Protein AF-A0A7D5RZ43-F1 (afdb_monomer_lite)

pLDDT: mean 87.53, std 17.15, range [29.08, 98.62]

Sequence (131 aa):
MKLFAVLLGGRAKGCNIELHDVVFVAGNSLEETYPHLINLWFGMTKRLHIDASIELSNVDGYRIVLSQQETPAGQNKFLFFVNFGAYRANYFGEVHEMNFYVAESKSQALVKAKKNYVLICRKGIVMIVCN

Radius of gyration: 16.53 Å; chains: 1; bounding box: 46×23×41 Å

Secondary structure (DSSP, 8-state):
-EEEEEEEEEE-TT-SS-EEEEEEEEESSSGGGHHHHHHH-SSEEEEEEEEEEEE-SEETTEEP---SSPPPTT---EEEEEEEEE--TT-SS-EEEEEEEEESSHHHHHHHHHHH------S---EE---

Foldseek 3Di:
DWKKWWWKWDDAPPDPDIDIDIDIDDDPDPVVCVVVVCVVDPGDSVPIDTPDMDTCQDAPNDGDDDDPDPDDPPPQKDKWWWWWWDDDPPDDDIDIDIDIHIGSDPVVRVVVVVVVPPDDDDDDTDTDTDD

Structure (mmCIF, N/CA/C/O backbone):
data_AF-A0A7D5RZ43-F1
#
_entry.id   AF-A0A7D5RZ43-F1
#
loop_
_atom_site.group_PDB
_atom_site.id
_atom_site.type_symbol
_atom_site.label_atom_id
_atom_site.label_alt_id
_atom_site.label_comp_id
_atom_site.label_asym_id
_atom_site.label_entity_id
_atom_site.label_seq_id
_atom_site.pdbx_PDB_ins_code
_atom_site.Cartn_x
_atom_site.Cartn_y
_atom_site.Cartn_z
_atom_site.occupancy
_atom_site.B_iso_or_equiv
_atom_site.auth_seq_id
_atom_site.auth_comp_id
_atom_site.auth_asym_id
_atom_site.auth_atom_id
_atom_site.pdbx_PDB_model_num
ATOM 1 N N . MET A 1 1 ? -19.211 -0.504 -2.080 1.00 89.06 1 MET A N 1
ATOM 2 C CA . MET A 1 1 ? -17.813 -0.063 -2.266 1.00 89.06 1 MET A CA 1
ATOM 3 C C . MET A 1 1 ? -16.895 -0.799 -1.309 1.00 89.06 1 MET A C 1
ATOM 5 O O . MET A 1 1 ? -17.268 -1.041 -0.168 1.00 89.06 1 MET A O 1
ATOM 9 N N . LYS A 1 2 ? -15.714 -1.144 -1.802 1.00 95.12 2 LYS A N 1
ATOM 10 C CA . LYS A 1 2 ? -14.628 -1.861 -1.140 1.00 95.12 2 LYS A CA 1
ATOM 11 C C . LYS A 1 2 ? -13.386 -0.977 -1.160 1.00 95.12 2 LYS A C 1
ATOM 13 O O . LYS A 1 2 ? -13.257 -0.149 -2.061 1.00 95.12 2 LYS A O 1
ATOM 18 N N . LEU A 1 3 ? -12.499 -1.152 -0.186 1.00 97.44 3 LEU A N 1
ATOM 19 C CA . LEU A 1 3 ? -11.187 -0.509 -0.160 1.00 97.44 3 LEU A CA 1
ATOM 20 C C . LEU A 1 3 ? -10.142 -1.485 -0.702 1.00 97.44 3 LEU A C 1
ATOM 22 O O . LEU A 1 3 ? -10.076 -2.622 -0.242 1.00 97.44 3 LEU A O 1
ATOM 26 N N . PHE A 1 4 ? -9.312 -1.034 -1.634 1.00 98.31 4 PHE A N 1
ATOM 27 C CA . PHE A 1 4 ? -8.203 -1.803 -2.184 1.00 98.31 4 PHE A CA 1
ATOM 28 C C . PHE A 1 4 ? -6.880 -1.112 -1.867 1.00 98.31 4 PHE A C 1
ATOM 30 O O . PHE A 1 4 ? -6.768 0.103 -2.034 1.00 98.31 4 PHE A O 1
ATOM 37 N N . ALA A 1 5 ? -5.882 -1.889 -1.451 1.00 98.19 5 ALA A N 1
ATOM 38 C CA . ALA A 1 5 ? -4.483 -1.487 -1.548 1.00 98.19 5 ALA A CA 1
ATOM 39 C C . ALA A 1 5 ? -3.894 -2.110 -2.814 1.00 98.19 5 ALA A C 1
ATOM 41 O O . ALA A 1 5 ? -4.084 -3.303 -3.064 1.00 98.19 5 ALA A O 1
ATOM 42 N N . VAL A 1 6 ? -3.212 -1.302 -3.620 1.00 98.56 6 VAL A N 1
ATOM 43 C CA . VAL A 1 6 ? -2.725 -1.693 -4.945 1.00 98.56 6 VAL A CA 1
ATOM 44 C C . VAL A 1 6 ? -1.254 -1.326 -5.059 1.00 98.56 6 VAL A C 1
ATOM 46 O O . VAL A 1 6 ? -0.892 -0.166 -4.880 1.00 98.56 6 VAL A O 1
ATOM 49 N N . LEU A 1 7 ? -0.417 -2.319 -5.356 1.00 98.38 7 LEU A N 1
ATOM 50 C CA . LEU A 1 7 ? 0.980 -2.125 -5.723 1.00 98.38 7 LEU A CA 1
ATOM 51 C C . LEU A 1 7 ? 1.036 -1.868 -7.230 1.00 98.38 7 LEU A C 1
ATOM 53 O O . LEU A 1 7 ? 0.778 -2.770 -8.031 1.00 98.38 7 LEU A O 1
ATOM 57 N N . LEU A 1 8 ? 1.308 -0.619 -7.593 1.00 98.62 8 LEU A N 1
ATOM 58 C CA . LEU A 1 8 ? 1.481 -0.182 -8.970 1.00 98.62 8 LEU A CA 1
ATOM 59 C C . LEU A 1 8 ? 2.9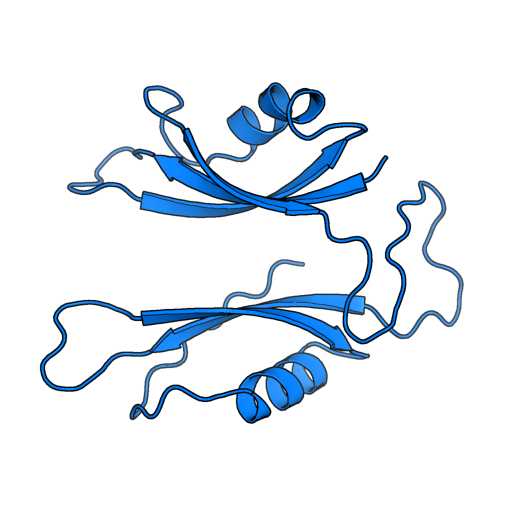52 -0.255 -9.363 1.00 98.62 8 LEU A C 1
ATOM 61 O O . LEU A 1 8 ? 3.810 0.172 -8.592 1.00 98.62 8 LEU A O 1
ATOM 65 N N . GLY A 1 9 ? 3.203 -0.719 -10.583 1.00 98.56 9 GLY A N 1
ATOM 66 C CA . GLY A 1 9 ? 4.513 -0.773 -11.220 1.00 98.56 9 GLY A CA 1
ATOM 67 C C . GLY A 1 9 ? 4.545 0.106 -12.468 1.00 98.56 9 GLY A C 1
ATOM 68 O O . GLY A 1 9 ? 3.575 0.208 -13.229 1.00 98.56 9 GLY A O 1
ATOM 69 N N . GLY A 1 10 ? 5.658 0.798 -12.703 1.00 98.25 10 GLY A N 1
ATOM 70 C CA . GLY A 1 10 ? 5.776 1.667 -13.867 1.00 98.25 10 GLY A CA 1
ATOM 71 C C . GLY A 1 10 ? 7.077 2.450 -13.957 1.00 98.25 10 GLY A C 1
ATOM 72 O O . GLY A 1 10 ? 8.084 2.157 -13.317 1.00 98.25 10 GLY A O 1
ATOM 73 N N . ARG A 1 11 ? 7.074 3.487 -14.798 1.00 97.94 11 ARG A N 1
ATOM 74 C CA . ARG A 1 11 ? 8.239 4.361 -15.004 1.00 97.94 11 ARG A CA 1
ATOM 75 C C . ARG A 1 11 ? 7.905 5.810 -14.702 1.00 97.94 11 ARG A C 1
ATOM 77 O O . ARG A 1 11 ? 6.804 6.261 -14.992 1.00 97.94 11 ARG A O 1
ATOM 84 N N . ALA A 1 12 ? 8.890 6.565 -14.232 1.00 97.44 12 ALA A N 1
ATOM 85 C CA . ALA A 1 12 ? 8.825 8.015 -14.085 1.00 97.44 12 ALA A CA 1
ATOM 86 C C . ALA A 1 12 ? 9.984 8.686 -14.836 1.00 97.44 12 ALA A C 1
ATOM 88 O O . ALA A 1 12 ? 10.973 8.044 -15.200 1.00 97.44 12 ALA A O 1
ATOM 89 N N . LYS A 1 13 ? 9.868 9.988 -15.112 1.00 96.81 13 LYS A N 1
ATOM 90 C CA . LYS A 1 13 ? 10.933 10.730 -15.798 1.00 96.81 13 LYS A CA 1
ATOM 91 C C . LYS A 1 13 ? 12.227 10.655 -14.977 1.00 96.81 13 LYS A C 1
ATOM 93 O O . LYS A 1 13 ? 12.234 10.998 -13.803 1.00 96.81 13 LYS A O 1
ATOM 98 N N . GLY A 1 14 ? 13.316 10.228 -15.616 1.00 96.25 14 GLY A N 1
ATOM 99 C CA . GLY A 1 14 ? 14.638 10.118 -14.989 1.00 96.25 14 GLY A CA 1
ATOM 100 C C . GLY A 1 14 ? 14.916 8.792 -14.276 1.00 96.25 14 GLY A C 1
ATOM 101 O O . GLY A 1 14 ? 16.047 8.581 -13.848 1.00 96.25 14 GLY A O 1
ATOM 102 N N . CYS A 1 15 ? 13.947 7.873 -14.174 1.00 96.38 15 CYS A N 1
ATOM 103 C CA . CYS A 1 15 ? 14.227 6.552 -13.620 1.00 96.38 15 CYS A CA 1
ATOM 104 C C . CYS A 1 15 ? 14.990 5.683 -14.633 1.00 96.38 15 CYS A C 1
ATOM 106 O O . CYS A 1 15 ? 14.628 5.597 -15.813 1.00 96.38 15 CYS A O 1
ATOM 108 N N . ASN A 1 16 ? 16.042 5.010 -14.164 1.00 97.44 16 ASN A N 1
ATOM 109 C CA . ASN A 1 16 ? 16.771 4.028 -14.970 1.00 97.44 16 ASN A CA 1
ATOM 110 C C . ASN A 1 16 ? 16.039 2.679 -14.973 1.00 97.44 16 ASN A C 1
ATOM 112 O O . ASN A 1 16 ? 15.860 2.064 -16.026 1.00 97.44 16 ASN A O 1
ATOM 116 N N . ILE A 1 17 ? 15.532 2.275 -13.809 1.00 95.94 17 ILE A N 1
ATOM 117 C CA . ILE A 1 17 ? 14.771 1.041 -13.601 1.00 95.94 17 ILE A CA 1
ATOM 118 C C . ILE A 1 17 ? 13.288 1.330 -13.362 1.00 95.94 17 ILE A C 1
ATOM 120 O O . ILE A 1 17 ? 12.876 2.484 -13.239 1.00 95.94 17 ILE A O 1
ATOM 124 N N . GLU A 1 18 ? 12.495 0.270 -13.350 1.00 96.81 18 GLU A N 1
ATOM 125 C CA . GLU A 1 18 ? 11.090 0.309 -12.959 1.00 96.81 18 GLU A CA 1
ATOM 126 C C . GLU A 1 18 ? 10.922 0.720 -11.493 1.00 96.81 18 GLU A C 1
ATOM 128 O O . GLU A 1 18 ? 11.771 0.420 -10.652 1.00 96.81 18 GLU A O 1
ATOM 133 N N . LEU A 1 19 ? 9.844 1.441 -11.208 1.00 97.31 19 LEU A N 1
ATOM 134 C CA . LEU A 1 19 ? 9.486 1.935 -9.886 1.00 97.31 19 LEU A CA 1
ATOM 135 C C . LEU A 1 19 ? 8.167 1.307 -9.460 1.00 97.31 19 LEU A C 1
ATOM 137 O O . LEU A 1 19 ? 7.326 1.018 -10.308 1.00 97.31 19 LEU A O 1
ATOM 141 N N . HIS A 1 20 ? 7.999 1.169 -8.151 1.00 96.94 20 HIS A N 1
ATOM 142 C CA . HIS A 1 20 ? 6.790 0.630 -7.551 1.00 96.94 20 HIS A CA 1
ATOM 143 C C . HIS A 1 20 ? 6.268 1.595 -6.491 1.00 96.94 20 HIS A C 1
ATOM 145 O O . HIS A 1 20 ? 7.067 2.228 -5.797 1.00 96.94 20 HIS A O 1
ATOM 151 N N . ASP A 1 21 ? 4.949 1.693 -6.363 1.00 97.25 21 ASP A N 1
ATOM 152 C CA . ASP A 1 21 ? 4.294 2.475 -5.314 1.00 97.25 21 ASP A CA 1
ATOM 153 C C . ASP A 1 21 ? 3.009 1.791 -4.835 1.00 97.25 21 ASP A C 1
ATOM 155 O O . ASP A 1 21 ? 2.353 1.081 -5.599 1.00 97.25 21 ASP A O 1
ATOM 159 N N . VAL A 1 22 ? 2.646 2.000 -3.569 1.00 97.44 22 VAL A N 1
ATOM 160 C CA . VAL A 1 22 ? 1.402 1.479 -2.990 1.00 97.44 22 VAL A CA 1
ATOM 161 C C . VAL A 1 22 ? 0.388 2.602 -2.890 1.00 97.44 22 VAL A C 1
ATOM 163 O O . VAL A 1 22 ? 0.577 3.568 -2.154 1.00 97.44 22 VAL A O 1
ATOM 166 N N . VAL A 1 23 ? -0.738 2.426 -3.571 1.00 98.00 23 VAL A N 1
ATOM 167 C CA . VAL A 1 23 ? -1.857 3.366 -3.542 1.00 98.00 23 VAL A CA 1
ATOM 168 C C . VAL A 1 23 ? -3.102 2.711 -2.956 1.00 98.00 23 VAL A C 1
ATOM 170 O O . VAL A 1 23 ? -3.251 1.487 -2.959 1.00 98.00 23 VAL A O 1
ATOM 173 N N . PHE A 1 24 ? -4.018 3.538 -2.460 1.00 97.56 24 PHE A N 1
ATOM 174 C CA . PHE A 1 24 ? -5.302 3.101 -1.920 1.00 97.56 24 PHE A CA 1
ATOM 175 C C . PHE A 1 24 ? -6.431 3.661 -2.767 1.00 97.56 24 PHE A C 1
ATOM 177 O O . PHE A 1 24 ? -6.431 4.842 -3.111 1.00 97.56 24 PHE A O 1
ATOM 184 N N . VAL A 1 25 ? -7.410 2.821 -3.090 1.00 97.62 25 VAL A N 1
ATOM 185 C CA . VAL A 1 25 ? -8.546 3.226 -3.916 1.00 97.62 25 VAL A CA 1
ATOM 186 C C . VAL A 1 25 ? -9.827 2.527 -3.481 1.00 97.62 25 VAL A C 1
ATOM 188 O O . VAL A 1 25 ? -9.797 1.410 -2.967 1.00 97.62 25 VAL A O 1
ATOM 191 N N . ALA A 1 26 ? -10.964 3.190 -3.680 1.00 96.44 26 ALA A N 1
ATOM 192 C CA . ALA A 1 26 ? -12.278 2.648 -3.371 1.00 96.44 26 ALA A CA 1
ATOM 193 C C . ALA A 1 26 ? -13.134 2.468 -4.636 1.00 96.44 26 ALA A C 1
ATOM 195 O O . ALA A 1 26 ? -13.204 3.370 -5.469 1.00 96.44 26 ALA A O 1
ATOM 196 N N . GLY A 1 27 ? -13.815 1.325 -4.756 1.00 96.38 27 GLY A N 1
ATOM 197 C CA . GLY A 1 27 ? -14.685 0.976 -5.895 1.00 96.38 27 GLY A CA 1
ATOM 198 C C . GLY A 1 27 ? -15.571 -0.237 -5.598 1.00 96.38 27 GLY A C 1
ATOM 199 O O . GLY A 1 27 ? -15.452 -0.824 -4.523 1.00 96.38 27 GLY A O 1
ATOM 200 N N . ASN A 1 28 ? -16.503 -0.621 -6.480 1.00 97.00 28 ASN A N 1
ATOM 201 C CA . ASN A 1 28 ? -17.279 -1.860 -6.269 1.00 97.00 28 ASN A CA 1
ATOM 202 C C . ASN A 1 28 ? -16.525 -3.107 -6.749 1.00 97.00 28 ASN A C 1
ATOM 204 O O . ASN A 1 28 ? -16.714 -4.191 -6.196 1.00 97.00 28 ASN A O 1
ATOM 208 N N . SER A 1 29 ? -15.622 -2.919 -7.706 1.00 97.94 29 SER A N 1
ATOM 209 C CA . SER A 1 29 ? -14.646 -3.881 -8.216 1.00 97.94 29 SER A CA 1
ATOM 210 C C . SER A 1 2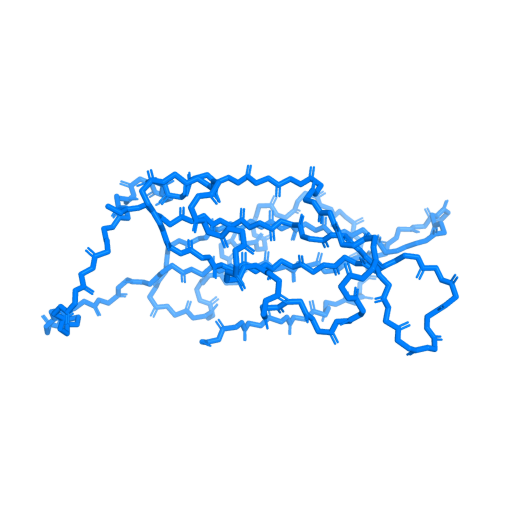9 ? -13.284 -3.193 -8.359 1.00 97.94 29 SER A C 1
ATOM 212 O O . SER A 1 29 ? -13.212 -1.964 -8.291 1.00 97.94 29 SER A O 1
ATOM 214 N N . LEU A 1 30 ? -12.202 -3.957 -8.524 1.00 97.94 30 LEU A N 1
ATOM 215 C CA . LEU A 1 30 ? -10.878 -3.374 -8.764 1.00 97.94 30 LEU A CA 1
ATOM 216 C C . LEU A 1 30 ? -10.837 -2.698 -10.145 1.00 97.94 30 LEU A C 1
ATOM 218 O O . LEU A 1 30 ? -10.269 -1.622 -10.297 1.00 97.94 30 LEU A O 1
ATOM 222 N N . GLU A 1 31 ? -11.495 -3.291 -11.135 1.00 98.31 31 GLU A N 1
ATOM 223 C CA . GLU A 1 31 ? -11.572 -2.844 -12.525 1.00 98.31 31 GLU A CA 1
ATOM 224 C C . GLU A 1 31 ? -12.212 -1.458 -12.653 1.00 98.31 31 GLU A C 1
ATOM 226 O O . GLU A 1 31 ? -11.704 -0.596 -13.371 1.00 98.31 31 GLU A O 1
ATOM 231 N N . GLU A 1 32 ? -13.280 -1.196 -11.892 1.00 98.12 32 GLU A N 1
ATOM 232 C CA . GLU A 1 32 ? -13.915 0.129 -11.821 1.00 98.12 32 GLU A CA 1
ATOM 233 C C . GLU A 1 32 ? -12.950 1.229 -11.353 1.00 98.12 32 GLU A C 1
ATOM 235 O O . GLU A 1 32 ? -13.168 2.406 -11.635 1.00 98.12 32 GLU A O 1
ATOM 240 N N . THR A 1 33 ? -11.877 0.864 -10.646 1.00 98.12 33 THR A N 1
ATOM 241 C CA . THR A 1 33 ? -10.916 1.822 -10.089 1.00 98.12 33 THR A CA 1
ATOM 242 C C . THR A 1 33 ? -9.769 2.169 -11.029 1.00 98.12 33 THR A C 1
ATOM 244 O O . THR A 1 33 ? -9.009 3.089 -10.727 1.00 98.12 33 THR A O 1
ATOM 247 N N . TYR A 1 34 ? -9.633 1.505 -12.181 1.00 98.25 34 TYR A N 1
ATOM 248 C CA . TYR A 1 34 ? -8.504 1.726 -13.094 1.00 98.25 34 TYR A CA 1
ATOM 249 C C . TYR A 1 34 ? -8.302 3.196 -13.501 1.00 98.25 34 TYR A C 1
ATOM 251 O O . TYR A 1 34 ? -7.159 3.657 -13.449 1.00 98.25 34 TYR A O 1
ATOM 259 N N . PRO A 1 35 ? -9.351 3.987 -13.820 1.00 97.94 35 PRO A N 1
ATOM 260 C CA . PRO A 1 35 ? -9.174 5.412 -14.101 1.00 97.94 35 PRO A CA 1
ATOM 261 C C . PRO A 1 35 ? -8.582 6.190 -12.917 1.00 97.94 35 PRO A C 1
ATOM 263 O O . PRO A 1 35 ? -7.780 7.100 -13.113 1.00 97.94 35 PRO A O 1
ATOM 266 N N . HIS A 1 36 ? -8.937 5.824 -11.682 1.00 97.88 36 HIS A N 1
ATOM 267 C CA . HIS A 1 36 ? -8.385 6.447 -10.479 1.00 97.88 36 HIS A CA 1
ATOM 268 C C . HIS A 1 36 ? -6.930 6.030 -10.247 1.00 97.88 36 HIS A C 1
ATOM 270 O O . HIS A 1 36 ? -6.106 6.882 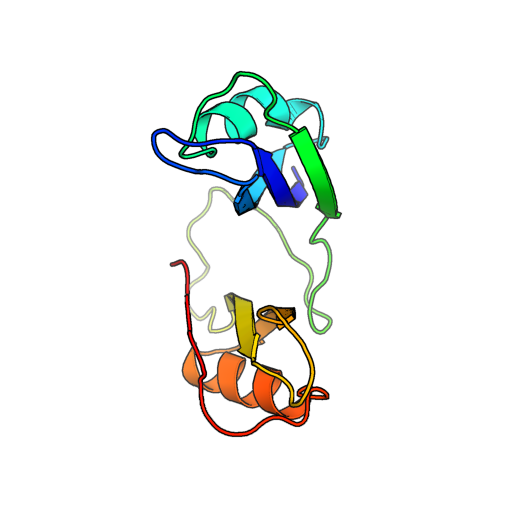-9.934 1.00 97.88 36 HIS A O 1
ATOM 276 N N . LEU A 1 37 ? -6.589 4.754 -10.459 1.00 98.31 37 LEU A N 1
ATOM 277 C CA . LEU A 1 37 ? -5.214 4.256 -10.325 1.00 98.31 37 LEU A CA 1
ATOM 278 C C . LEU A 1 37 ? -4.245 4.962 -11.282 1.00 98.31 37 LEU A C 1
ATOM 280 O O . LEU A 1 37 ? -3.134 5.301 -10.886 1.00 98.31 37 LEU A O 1
ATOM 284 N N . ILE A 1 38 ? -4.684 5.250 -12.511 1.00 98.12 38 ILE A N 1
ATOM 285 C CA . ILE A 1 38 ? -3.901 6.033 -13.478 1.00 98.12 38 ILE A CA 1
ATOM 286 C C . ILE A 1 38 ? -3.577 7.428 -12.928 1.00 98.12 38 ILE A C 1
ATOM 288 O O . ILE A 1 38 ? -2.451 7.891 -13.087 1.00 98.12 38 ILE A O 1
ATOM 292 N N . ASN A 1 39 ? -4.539 8.080 -12.269 1.00 97.56 39 ASN A N 1
ATOM 293 C CA . ASN A 1 39 ? -4.359 9.417 -11.693 1.00 97.56 39 ASN A CA 1
ATOM 294 C C . ASN A 1 39 ? -3.530 9.412 -10.400 1.00 97.56 39 ASN A C 1
ATOM 296 O O . ASN A 1 39 ? -2.918 10.423 -10.068 1.00 97.56 39 ASN A O 1
ATOM 300 N N . LEU A 1 40 ? -3.529 8.299 -9.663 1.00 97.38 40 LEU A N 1
ATOM 301 C CA . LEU A 1 40 ? -2.723 8.127 -8.452 1.00 97.38 40 LEU A CA 1
ATOM 302 C C . LEU A 1 40 ? -1.253 7.821 -8.771 1.00 97.38 40 LEU A C 1
ATOM 304 O O . LEU A 1 40 ? -0.386 8.067 -7.937 1.00 97.38 40 LEU A O 1
ATOM 308 N N . TRP A 1 41 ? -0.953 7.305 -9.966 1.00 98.06 41 TRP A N 1
ATOM 309 C CA . TRP A 1 41 ? 0.420 7.049 -10.381 1.00 98.06 41 TRP A CA 1
ATOM 310 C C . TRP A 1 41 ? 1.185 8.353 -10.639 1.00 98.06 41 TRP A C 1
ATOM 312 O O . TRP A 1 41 ? 0.822 9.153 -11.498 1.00 98.06 41 TRP A O 1
ATOM 322 N N . PHE A 1 42 ? 2.308 8.537 -9.944 1.00 97.19 42 PHE A N 1
ATOM 323 C CA . PHE A 1 42 ? 3.130 9.748 -10.049 1.00 97.19 42 PHE A CA 1
ATOM 324 C C . PHE A 1 42 ? 3.962 9.836 -11.343 1.00 97.19 42 PHE A C 1
ATOM 326 O O . PHE A 1 42 ? 4.551 10.876 -11.647 1.00 97.19 42 PHE A O 1
ATOM 333 N N . GLY A 1 43 ? 4.098 8.723 -12.065 1.00 97.06 43 GLY A N 1
ATOM 334 C CA . GLY A 1 43 ? 4.979 8.602 -13.218 1.00 97.06 43 GLY A CA 1
ATOM 335 C C . GLY A 1 43 ? 4.268 8.747 -14.564 1.00 97.06 43 GLY A C 1
ATOM 336 O O . GLY A 1 43 ? 3.226 9.372 -14.723 1.00 97.06 43 GLY A O 1
ATOM 337 N N . MET A 1 44 ? 4.871 8.146 -15.583 1.00 96.88 44 MET A N 1
ATOM 338 C CA . MET A 1 44 ? 4.294 8.039 -16.916 1.00 96.88 44 MET A CA 1
ATOM 339 C C . MET A 1 44 ? 3.257 6.919 -16.938 1.00 96.88 44 MET A C 1
ATOM 341 O O . MET A 1 44 ? 3.533 5.805 -16.499 1.00 96.88 44 MET A O 1
ATOM 345 N N . THR A 1 45 ? 2.098 7.190 -17.532 1.00 95.56 45 THR A N 1
ATOM 346 C CA . THR A 1 45 ? 1.013 6.208 -17.697 1.00 95.56 45 THR A CA 1
ATOM 347 C C . THR A 1 45 ? 1.368 5.098 -18.689 1.00 95.56 45 THR A C 1
ATOM 349 O O . THR A 1 45 ? 0.859 3.981 -18.613 1.00 95.56 45 THR A O 1
ATOM 352 N N . LYS A 1 46 ? 2.286 5.372 -19.624 1.00 95.62 46 LYS A N 1
ATOM 353 C CA . LYS A 1 46 ? 2.790 4.370 -20.564 1.00 95.62 46 LYS A CA 1
ATOM 354 C C . LYS A 1 46 ? 3.515 3.258 -19.794 1.00 95.62 46 LYS A C 1
ATOM 356 O O . LYS A 1 46 ? 4.556 3.515 -19.196 1.00 95.62 46 LYS A O 1
ATOM 361 N N . ARG A 1 47 ? 3.014 2.022 -19.923 1.00 94.38 47 ARG A N 1
ATOM 362 C CA . ARG A 1 47 ? 3.483 0.810 -19.212 1.00 94.38 47 ARG A CA 1
ATOM 363 C C . ARG A 1 47 ? 3.199 0.791 -17.702 1.00 94.38 47 ARG A C 1
ATOM 365 O O . ARG A 1 47 ? 3.828 0.008 -16.996 1.00 94.38 47 ARG A O 1
ATOM 372 N N . LEU A 1 48 ? 2.265 1.609 -17.218 1.00 98.38 48 LEU A N 1
ATOM 373 C CA . LEU A 1 48 ? 1.697 1.416 -15.885 1.00 98.38 48 LEU A CA 1
ATOM 374 C C . LEU A 1 48 ? 1.006 0.047 -15.813 1.00 98.38 48 LEU A C 1
ATOM 376 O O . LEU A 1 48 ? 0.295 -0.332 -16.747 1.00 98.38 48 LEU A O 1
ATOM 380 N N . HIS A 1 49 ? 1.215 -0.676 -14.721 1.00 98.50 49 HIS A N 1
ATOM 381 C CA . HIS A 1 49 ? 0.596 -1.970 -14.457 1.00 98.50 49 HIS A CA 1
ATOM 382 C C . HIS A 1 49 ? 0.348 -2.169 -12.956 1.00 98.50 49 HIS A C 1
ATOM 384 O O . HIS A 1 49 ? 0.814 -1.392 -12.123 1.00 98.50 49 HIS A O 1
ATOM 390 N N . ILE A 1 50 ? -0.444 -3.191 -12.629 1.00 98.56 50 ILE A N 1
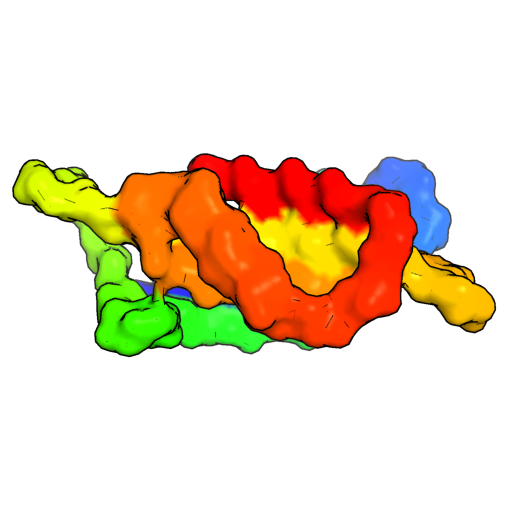ATOM 391 C CA . ILE A 1 50 ? -0.716 -3.630 -11.258 1.00 98.56 50 ILE A CA 1
ATOM 392 C C . ILE A 1 50 ? 0.095 -4.904 -11.022 1.00 98.56 50 ILE A C 1
ATOM 394 O O . ILE A 1 50 ? -0.141 -5.896 -11.710 1.00 98.56 50 ILE A O 1
ATOM 398 N N . ASP A 1 51 ? 0.994 -4.888 -10.042 1.00 98.31 51 ASP A N 1
ATOM 399 C CA . ASP A 1 51 ? 1.759 -6.077 -9.641 1.00 98.31 51 ASP A CA 1
ATOM 400 C C . ASP A 1 51 ? 1.009 -6.916 -8.615 1.00 98.31 51 ASP A C 1
ATOM 402 O O . ASP A 1 51 ? 1.031 -8.146 -8.645 1.00 98.31 51 ASP A O 1
ATOM 406 N N . ALA A 1 52 ? 0.326 -6.244 -7.688 1.00 98.00 52 ALA A N 1
ATOM 407 C CA . ALA A 1 52 ? -0.462 -6.886 -6.653 1.00 98.00 52 ALA A CA 1
ATOM 408 C C . ALA A 1 52 ? -1.626 -5.999 -6.219 1.00 98.00 52 ALA A C 1
ATOM 410 O O . ALA A 1 52 ? -1.564 -4.770 -6.265 1.00 98.00 52 ALA A O 1
ATOM 411 N N . SER A 1 53 ? -2.690 -6.632 -5.740 1.00 98.12 53 SER A N 1
ATOM 412 C CA . SER A 1 53 ? -3.803 -5.937 -5.105 1.00 98.12 53 SER A CA 1
ATOM 413 C C . SER A 1 53 ? -4.391 -6.779 -3.982 1.00 98.12 53 SER A C 1
ATOM 415 O O . SER A 1 53 ? -4.317 -8.009 -4.007 1.00 98.12 53 SER A O 1
ATOM 417 N N . ILE A 1 54 ? -4.970 -6.110 -2.990 1.00 97.19 54 ILE A N 1
ATOM 418 C CA . ILE A 1 54 ? -5.705 -6.754 -1.904 1.00 97.19 54 ILE A CA 1
ATOM 419 C C . ILE A 1 54 ? -6.944 -5.936 -1.544 1.00 97.19 54 ILE A C 1
ATOM 421 O O . ILE A 1 54 ? -6.876 -4.718 -1.380 1.00 97.19 54 ILE A O 1
ATOM 425 N N . GLU A 1 55 ? -8.083 -6.617 -1.407 1.00 97.50 55 GLU A N 1
ATOM 426 C CA . GLU A 1 55 ? -9.298 -6.045 -0.826 1.00 97.50 55 GLU A CA 1
ATOM 427 C C . GLU A 1 55 ? -9.166 -5.999 0.703 1.00 97.50 55 GLU A C 1
ATOM 429 O O . GLU A 1 55 ? -9.108 -7.032 1.375 1.00 97.50 55 GLU A O 1
ATOM 434 N N . LEU A 1 56 ? -9.154 -4.796 1.272 1.00 96.00 56 LEU A N 1
ATOM 435 C CA . LEU A 1 56 ? -9.073 -4.568 2.710 1.00 96.00 56 LEU A CA 1
ATOM 436 C C . LEU A 1 56 ? -10.470 -4.635 3.330 1.00 96.00 56 LEU A C 1
ATOM 438 O O . LEU A 1 56 ? -11.108 -3.613 3.569 1.00 96.00 56 LEU A O 1
ATOM 442 N N . SER A 1 57 ? -10.949 -5.854 3.585 1.00 94.94 57 SER A N 1
ATOM 443 C CA . SER A 1 57 ? -12.248 -6.086 4.235 1.00 94.94 57 SER A CA 1
ATOM 444 C C . SER A 1 57 ? -12.141 -6.210 5.757 1.00 94.94 57 SER A C 1
ATOM 446 O O . SER A 1 57 ? -13.016 -5.728 6.479 1.00 94.94 57 SER A O 1
ATOM 448 N N . ASN A 1 58 ? -11.072 -6.837 6.258 1.00 95.56 58 ASN A N 1
ATOM 449 C CA . ASN A 1 58 ? -10.827 -7.035 7.684 1.00 95.56 58 ASN A CA 1
ATOM 450 C C . ASN A 1 58 ? -9.330 -6.926 8.000 1.00 95.56 58 ASN A C 1
ATOM 452 O O . ASN A 1 58 ? -8.514 -7.572 7.346 1.00 95.56 58 ASN A O 1
ATOM 456 N N . VAL A 1 59 ? -8.976 -6.147 9.024 1.00 93.75 59 VAL A N 1
ATOM 457 C CA . VAL A 1 59 ? -7.593 -5.962 9.501 1.00 93.75 59 VAL A CA 1
ATOM 458 C C . VAL A 1 59 ? -7.595 -6.012 11.026 1.00 93.75 59 VAL A C 1
ATOM 460 O O . VAL A 1 59 ? -8.427 -5.366 11.657 1.00 93.75 59 VAL A O 1
ATOM 463 N N . ASP A 1 60 ? -6.698 -6.793 11.636 1.00 94.31 60 ASP A N 1
ATOM 464 C CA . ASP A 1 60 ? -6.630 -6.985 13.098 1.00 94.31 60 ASP A CA 1
ATOM 465 C C . ASP A 1 60 ? -7.980 -7.393 13.746 1.00 94.31 60 ASP A C 1
ATOM 467 O O . ASP A 1 60 ? -8.259 -7.056 14.896 1.00 94.31 60 ASP A O 1
ATOM 471 N N . GLY A 1 61 ? -8.850 -8.098 13.010 1.00 95.12 61 GLY A N 1
ATOM 472 C CA . GLY A 1 61 ? -10.193 -8.481 13.473 1.00 95.12 61 GLY A CA 1
ATOM 473 C C . GLY A 1 61 ? -11.251 -7.370 13.398 1.00 95.12 61 GLY A C 1
ATOM 474 O O . GLY A 1 61 ? -12.398 -7.599 13.776 1.00 95.12 61 GLY A O 1
ATOM 475 N N . TYR A 1 62 ? -10.902 -6.189 12.884 1.00 93.50 62 TYR A N 1
ATOM 476 C CA . TYR A 1 62 ? -11.834 -5.091 12.634 1.00 93.50 62 TYR A CA 1
ATOM 477 C C . TYR A 1 62 ? -12.293 -5.107 11.181 1.00 93.50 62 TYR A C 1
ATOM 479 O O . TYR A 1 62 ? -11.475 -5.201 10.265 1.00 93.50 62 TYR A O 1
ATOM 487 N N . ARG A 1 63 ? -13.601 -4.951 10.972 1.00 94.12 63 ARG A N 1
ATOM 488 C CA . ARG A 1 63 ? -14.186 -4.786 9.640 1.00 94.12 63 ARG A CA 1
ATOM 489 C C . ARG A 1 63 ? -13.950 -3.367 9.134 1.00 94.12 63 ARG A C 1
ATOM 491 O O . ARG A 1 63 ? -14.240 -2.406 9.844 1.00 94.12 63 ARG A O 1
ATOM 498 N N . ILE A 1 64 ? -13.499 -3.244 7.892 1.00 91.88 64 ILE A N 1
ATOM 499 C CA . ILE A 1 64 ? -13.373 -1.961 7.204 1.00 91.88 64 ILE A CA 1
ATOM 500 C C . ILE A 1 64 ? -14.689 -1.646 6.495 1.00 91.88 64 ILE A C 1
ATOM 502 O O . 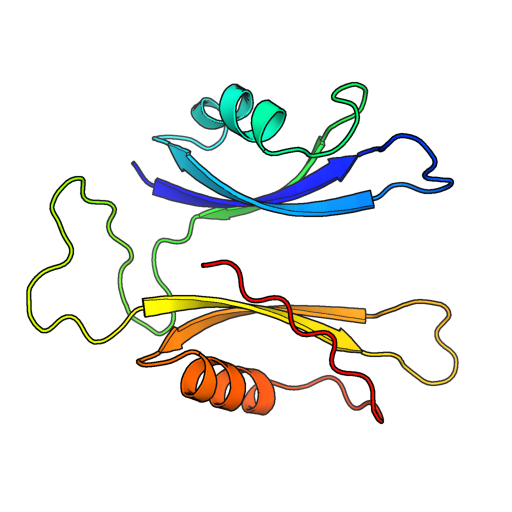ILE A 1 64 ? -15.223 -2.463 5.744 1.00 91.88 64 ILE A O 1
ATOM 506 N N . VAL A 1 65 ? -15.216 -0.450 6.748 1.00 90.44 65 VAL A N 1
ATOM 507 C CA . VAL A 1 65 ? -16.433 0.065 6.119 1.00 90.44 65 VAL A CA 1
ATOM 508 C C . VAL A 1 65 ? -16.139 1.461 5.596 1.00 90.44 65 VAL A C 1
ATOM 510 O O . VAL A 1 65 ? -15.573 2.288 6.305 1.00 90.44 65 VAL A O 1
ATOM 513 N N . LEU A 1 66 ? -16.528 1.714 4.350 1.00 90.12 66 LEU A N 1
ATOM 514 C CA . LEU A 1 66 ? -16.453 3.037 3.747 1.00 90.12 66 LEU A CA 1
ATOM 515 C C . LEU A 1 66 ? -17.758 3.785 4.019 1.00 90.12 66 LEU A C 1
ATOM 517 O O . LEU A 1 66 ? -18.839 3.249 3.776 1.00 90.12 66 LEU A O 1
ATOM 521 N N . SER A 1 67 ? -17.649 5.019 4.502 1.00 87.62 67 SER A N 1
ATOM 522 C CA . SER A 1 67 ? -18.782 5.902 4.767 1.00 87.62 67 SER A CA 1
ATOM 523 C C . SER A 1 67 ? -18.486 7.298 4.234 1.00 87.62 67 SER A C 1
ATOM 525 O O . SER A 1 67 ? -17.344 7.746 4.268 1.00 87.62 67 SER A O 1
ATOM 527 N N . GLN A 1 68 ? -19.521 7.974 3.737 1.00 85.19 68 GLN A N 1
ATOM 528 C CA . GLN A 1 68 ? -19.466 9.407 3.419 1.00 85.19 68 GLN A CA 1
ATOM 529 C C . GLN A 1 68 ? -19.773 10.279 4.642 1.00 85.19 68 GLN A C 1
ATOM 531 O O . GLN A 1 68 ? -19.624 11.494 4.587 1.00 85.19 68 GLN A O 1
ATOM 536 N N . GLN A 1 69 ? -20.243 9.666 5.730 1.00 84.69 69 GLN A N 1
ATOM 537 C CA . GLN A 1 69 ? -20.460 10.360 6.991 1.00 84.69 69 GLN A CA 1
ATOM 538 C C . GLN A 1 69 ? -19.123 10.583 7.686 1.00 84.69 69 GLN A C 1
ATOM 540 O O . GLN A 1 69 ? -18.206 9.766 7.562 1.00 84.69 69 GLN A O 1
ATOM 545 N N . GLU A 1 70 ? -19.037 11.670 8.445 1.00 78.81 70 GLU A N 1
ATOM 546 C CA . GLU A 1 70 ? -17.889 11.910 9.306 1.00 78.81 70 GLU A CA 1
ATOM 547 C C . GLU A 1 70 ? -17.694 10.752 10.284 1.00 78.81 70 GLU A C 1
ATOM 549 O O . GLU A 1 70 ? -18.645 10.098 10.727 1.00 78.81 70 GLU A O 1
ATOM 554 N N . THR A 1 71 ? -16.431 10.504 10.617 1.00 77.19 71 THR A N 1
ATOM 555 C CA . THR A 1 71 ? -16.058 9.501 11.605 1.00 77.19 71 THR A CA 1
ATOM 556 C C . THR A 1 71 ? -16.813 9.770 12.915 1.00 77.19 71 THR A C 1
ATOM 558 O O . THR A 1 71 ? -16.727 10.886 13.434 1.00 77.19 71 THR A O 1
ATOM 561 N N . PRO A 1 72 ? -17.534 8.779 13.478 1.00 77.75 72 PRO A N 1
ATOM 562 C CA . PRO A 1 72 ? -18.290 8.962 14.709 1.00 77.75 72 PRO A CA 1
ATOM 563 C C . PRO A 1 72 ? -17.436 9.532 15.844 1.00 77.75 72 PRO A C 1
ATOM 565 O O . PRO A 1 72 ? -16.287 9.124 16.050 1.00 77.75 72 PRO A O 1
ATOM 568 N N . ALA A 1 73 ? -18.024 10.439 16.625 1.00 75.56 73 ALA A N 1
ATOM 569 C CA . ALA A 1 73 ? -17.391 10.961 17.828 1.00 75.56 73 ALA A CA 1
ATOM 570 C C . ALA A 1 73 ? -16.995 9.801 18.761 1.00 75.56 73 ALA A C 1
ATOM 572 O O . ALA A 1 73 ? -17.808 8.935 19.078 1.00 75.56 73 ALA A O 1
ATOM 573 N N . GLY A 1 74 ? -15.730 9.779 19.187 1.00 79.19 74 GLY A N 1
ATOM 574 C CA . GLY A 1 74 ? -15.182 8.714 20.032 1.00 79.19 74 GLY A CA 1
ATOM 575 C C . GLY A 1 74 ? -14.532 7.553 19.276 1.00 79.19 74 GLY A C 1
ATOM 576 O O . GLY A 1 74 ? -13.975 6.665 19.921 1.00 79.19 74 GLY A O 1
ATOM 577 N N . GLN A 1 75 ? -14.522 7.557 17.937 1.00 83.69 75 GLN A N 1
ATOM 578 C CA . GLN A 1 75 ? -13.688 6.616 17.197 1.00 83.69 75 GLN A CA 1
ATOM 579 C C . GLN A 1 75 ? -12.209 6.904 17.468 1.00 83.69 75 GLN A C 1
ATOM 581 O O . GLN A 1 75 ? -11.660 7.927 17.067 1.00 83.69 75 GLN A O 1
ATOM 586 N N . ASN A 1 76 ? -11.561 5.963 18.145 1.00 88.94 76 ASN A N 1
ATOM 587 C CA . ASN A 1 76 ? -10.157 6.047 18.519 1.00 88.94 76 ASN A CA 1
ATOM 588 C C . ASN A 1 76 ? -9.305 4.985 17.820 1.00 88.94 76 ASN A C 1
ATOM 590 O O . ASN A 1 76 ? -8.188 4.757 18.249 1.00 88.94 76 ASN A O 1
ATOM 594 N N . LYS A 1 77 ? -9.814 4.304 16.788 1.00 91.62 77 LYS A N 1
ATOM 595 C CA . LYS A 1 77 ? -9.077 3.292 16.019 1.00 91.62 77 LYS A CA 1
ATOM 596 C C . LYS A 1 77 ? -9.033 3.682 14.552 1.00 91.62 77 LYS A C 1
ATOM 598 O O . LYS A 1 77 ? -10.066 3.996 13.961 1.00 91.62 77 LYS A O 1
ATOM 603 N N . PHE A 1 78 ? -7.844 3.578 13.975 1.00 92.50 78 PHE A N 1
ATOM 604 C CA . PHE A 1 78 ? -7.545 3.936 12.597 1.00 92.50 78 PHE A CA 1
ATOM 605 C C . PHE A 1 78 ? -6.794 2.800 11.912 1.00 92.50 78 PHE A C 1
ATOM 607 O O . PHE A 1 78 ? -6.043 2.061 12.557 1.00 92.50 78 PHE A O 1
ATOM 614 N N . LEU A 1 79 ? -7.004 2.680 10.604 1.00 94.56 79 LEU A N 1
ATOM 615 C CA . LEU A 1 79 ? -6.239 1.798 9.737 1.00 94.56 79 LEU A CA 1
ATOM 616 C C . LEU A 1 79 ? -4.919 2.483 9.372 1.00 94.56 79 LEU A C 1
ATOM 618 O O . LEU A 1 79 ? -4.916 3.603 8.871 1.00 94.56 79 LEU A O 1
ATOM 622 N N . PHE A 1 80 ? -3.806 1.798 9.602 1.00 95.44 80 PHE A N 1
ATOM 623 C CA . PHE A 1 80 ? -2.467 2.250 9.253 1.00 95.44 80 PHE A CA 1
ATOM 624 C C . PHE A 1 80 ? -1.843 1.289 8.253 1.00 95.44 80 PHE A C 1
ATOM 626 O O . PHE A 1 80 ? -1.803 0.082 8.487 1.00 95.44 80 PHE A O 1
ATOM 633 N N . PHE A 1 81 ? -1.289 1.841 7.181 1.00 95.56 81 PHE A N 1
ATOM 634 C CA . PHE A 1 81 ? -0.325 1.153 6.337 1.00 95.56 81 PHE A CA 1
ATOM 635 C C . PHE A 1 81 ? 1.084 1.444 6.846 1.00 95.56 81 PHE A C 1
ATOM 637 O O . PHE A 1 81 ? 1.430 2.597 7.112 1.00 95.56 81 PHE A O 1
ATOM 644 N N . VAL A 1 82 ? 1.890 0.399 7.003 1.00 93.00 82 VAL A N 1
ATOM 645 C CA . VAL A 1 82 ? 3.288 0.521 7.407 1.00 93.00 82 VAL A CA 1
ATOM 646 C C . VAL A 1 82 ? 4.144 -0.157 6.355 1.00 93.00 82 VAL A C 1
ATOM 648 O O . VAL A 1 82 ? 4.003 -1.355 6.121 1.00 93.00 82 VAL A O 1
ATOM 651 N N . ASN A 1 83 ? 5.043 0.621 5.761 1.00 91.62 83 ASN A N 1
ATOM 652 C CA . ASN A 1 83 ? 6.092 0.145 4.876 1.00 91.62 83 ASN A CA 1
ATOM 653 C C . ASN A 1 83 ? 7.445 0.349 5.565 1.00 91.62 83 ASN A C 1
ATOM 655 O O . ASN A 1 83 ? 7.825 1.486 5.857 1.00 91.62 83 ASN A O 1
ATOM 659 N N . PHE A 1 84 ? 8.146 -0.742 5.854 1.00 88.62 84 PHE A N 1
ATOM 660 C CA . PHE A 1 84 ? 9.476 -0.712 6.444 1.00 88.62 84 PHE A CA 1
ATOM 661 C C . PHE A 1 84 ? 10.519 -1.177 5.442 1.00 88.62 84 PHE A C 1
ATOM 663 O O . PHE A 1 84 ? 10.512 -2.336 5.037 1.00 88.62 84 PHE A O 1
ATOM 670 N N . GLY A 1 85 ? 11.452 -0.286 5.121 1.00 86.06 85 GLY A N 1
ATOM 671 C CA . GLY A 1 85 ? 12.697 -0.644 4.457 1.00 86.06 85 GLY A CA 1
ATOM 672 C C . GLY A 1 85 ? 13.694 -1.274 5.431 1.00 86.06 85 GLY A C 1
ATOM 673 O O . GLY A 1 85 ? 13.792 -0.882 6.599 1.00 86.06 85 GLY A O 1
ATOM 674 N N . ALA A 1 86 ? 14.444 -2.259 4.952 1.00 84.25 86 ALA A N 1
ATOM 675 C CA . ALA A 1 86 ? 15.627 -2.788 5.610 1.00 84.25 86 ALA A CA 1
ATOM 676 C C . ALA A 1 86 ? 16.661 -3.251 4.576 1.00 84.25 86 ALA A C 1
ATOM 678 O O . ALA A 1 86 ? 16.358 -3.541 3.424 1.00 84.25 86 ALA A O 1
ATOM 679 N N . TYR A 1 87 ? 17.906 -3.376 5.012 1.00 85.00 87 TYR A N 1
ATOM 680 C CA . TYR A 1 87 ? 19.017 -3.877 4.195 1.00 85.00 87 TYR A CA 1
ATOM 681 C C . TYR A 1 87 ? 19.454 -5.222 4.741 1.00 85.00 87 TYR A C 1
ATOM 683 O O . TYR A 1 87 ? 19.130 -5.511 5.877 1.00 85.00 87 TYR A O 1
ATOM 691 N N . ARG A 1 88 ? 20.172 -6.070 4.005 1.00 83.94 88 ARG A N 1
ATOM 692 C CA . ARG A 1 88 ? 20.706 -7.343 4.530 1.00 83.94 88 ARG A CA 1
ATOM 693 C C . ARG A 1 88 ? 22.144 -7.527 4.064 1.00 83.94 88 ARG A C 1
ATOM 695 O O . ARG A 1 88 ? 22.498 -7.099 2.970 1.00 83.94 88 ARG A O 1
ATOM 702 N N . ALA A 1 89 ? 22.985 -8.138 4.900 1.00 88.00 89 ALA A N 1
ATOM 703 C CA . ALA A 1 89 ? 24.353 -8.452 4.498 1.00 88.00 89 ALA A CA 1
ATOM 704 C C . ALA A 1 89 ? 24.331 -9.363 3.261 1.00 88.00 89 ALA A C 1
ATOM 706 O O . ALA A 1 89 ? 23.531 -10.295 3.200 1.00 88.00 89 ALA A O 1
ATOM 707 N N . ASN A 1 90 ? 25.213 -9.090 2.299 1.00 91.25 90 ASN A N 1
ATOM 708 C CA . ASN A 1 90 ? 25.321 -9.832 1.039 1.00 91.25 90 ASN A CA 1
ATOM 709 C C . ASN A 1 90 ? 24.048 -9.808 0.164 1.00 91.25 90 ASN A C 1
ATOM 711 O O . ASN A 1 90 ? 23.856 -10.703 -0.654 1.00 91.25 90 ASN A O 1
ATOM 715 N N . TYR A 1 91 ? 23.190 -8.792 0.309 1.00 88.19 91 TYR A N 1
ATOM 716 C CA . TYR A 1 91 ? 22.027 -8.574 -0.553 1.00 88.19 91 TYR A CA 1
ATOM 717 C C . TYR A 1 91 ? 22.125 -7.209 -1.239 1.00 88.19 91 TYR A C 1
ATOM 719 O O . TYR A 1 91 ? 22.220 -6.175 -0.578 1.00 88.19 91 TYR A O 1
ATOM 727 N N . PHE A 1 92 ? 22.117 -7.206 -2.573 1.00 91.62 92 PHE A N 1
ATOM 728 C CA . PHE A 1 92 ? 22.143 -5.982 -3.369 1.00 91.62 92 PHE A CA 1
ATOM 729 C C . PHE A 1 92 ? 20.712 -5.488 -3.605 1.00 91.62 92 PHE A C 1
ATOM 731 O O . PHE A 1 92 ? 20.080 -5.821 -4.605 1.00 91.62 92 PHE A O 1
ATOM 738 N N . GLY A 1 93 ? 20.195 -4.729 -2.640 1.00 87.38 93 GLY A N 1
ATOM 739 C CA . GLY A 1 93 ? 18.867 -4.128 -2.691 1.00 87.38 93 GLY A CA 1
ATOM 740 C C . GLY A 1 93 ? 18.324 -3.787 -1.306 1.00 87.38 93 GLY A C 1
ATOM 741 O O . GLY A 1 93 ? 18.892 -4.165 -0.280 1.00 87.38 93 GLY A O 1
ATOM 742 N N . GLU A 1 94 ? 17.200 -3.083 -1.288 1.00 88.75 94 GLU A N 1
ATOM 743 C CA . GLU A 1 94 ? 16.387 -2.894 -0.089 1.00 88.75 94 GLU A CA 1
ATOM 744 C C . GLU A 1 94 ? 15.309 -3.983 -0.041 1.00 88.75 94 GLU A C 1
ATOM 746 O O . GLU A 1 94 ? 14.739 -4.358 -1.068 1.00 88.75 94 GLU A O 1
ATOM 751 N N . VAL A 1 95 ? 15.048 -4.523 1.146 1.00 86.88 95 VAL A N 1
ATOM 752 C CA . VAL A 1 95 ? 13.879 -5.365 1.403 1.00 86.88 95 VAL A CA 1
ATOM 753 C C . VAL A 1 95 ? 12.809 -4.519 2.068 1.00 86.88 95 VAL A C 1
ATOM 755 O O . VAL A 1 95 ? 13.118 -3.720 2.949 1.00 86.88 95 VAL A O 1
ATOM 758 N N . HIS A 1 96 ? 11.561 -4.722 1.667 1.00 88.00 96 HIS A N 1
ATOM 759 C CA . HIS A 1 96 ? 10.426 -4.029 2.254 1.00 88.00 96 HIS A CA 1
ATOM 760 C C . HIS A 1 96 ? 9.492 -5.024 2.930 1.00 88.00 96 HIS A C 1
ATOM 762 O O . HIS A 1 96 ? 9.116 -6.034 2.334 1.00 88.00 96 HIS A O 1
ATOM 768 N N . GLU A 1 97 ? 9.107 -4.729 4.168 1.00 87.94 97 GLU A N 1
ATOM 769 C CA . GLU A 1 97 ? 7.984 -5.388 4.827 1.00 87.94 97 GLU A CA 1
ATOM 770 C C . GLU A 1 97 ? 6.817 -4.406 4.875 1.00 87.94 97 GLU A C 1
ATOM 772 O O . GLU A 1 97 ? 6.888 -3.350 5.512 1.00 87.94 97 GLU A O 1
ATOM 777 N N . MET A 1 98 ? 5.747 -4.760 4.173 1.00 90.38 98 MET A N 1
ATOM 778 C CA . MET A 1 98 ? 4.535 -3.961 4.064 1.00 90.38 98 MET A CA 1
ATOM 779 C C . MET A 1 98 ? 3.394 -4.690 4.754 1.00 90.38 98 MET A C 1
ATOM 781 O O . MET A 1 98 ? 3.152 -5.864 4.473 1.00 90.38 98 MET A O 1
ATOM 785 N N . ASN A 1 99 ? 2.691 -4.013 5.658 1.00 93.31 99 ASN A N 1
ATOM 786 C CA . ASN A 1 99 ? 1.538 -4.601 6.331 1.00 93.31 99 ASN A CA 1
ATOM 787 C C . ASN A 1 99 ? 0.554 -3.530 6.834 1.00 93.31 99 ASN A C 1
ATOM 789 O O . ASN A 1 99 ? 0.872 -2.338 6.886 1.00 93.31 99 ASN A O 1
ATOM 793 N N . PHE A 1 100 ? -0.643 -3.971 7.215 1.00 94.56 100 PHE A N 1
ATOM 794 C CA . PHE A 1 100 ? -1.749 -3.136 7.670 1.00 94.56 100 PHE A CA 1
ATOM 795 C C . PHE A 1 100 ? -2.047 -3.399 9.146 1.00 94.56 100 PHE A C 1
ATOM 797 O O . PHE A 1 100 ? -2.040 -4.543 9.594 1.00 94.56 100 PHE A O 1
ATOM 804 N N . TYR A 1 101 ? -2.339 -2.344 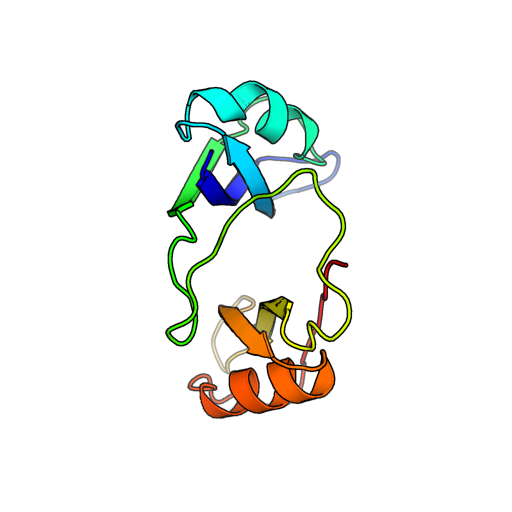9.902 1.00 94.94 101 TYR A N 1
ATOM 805 C CA . TYR A 1 101 ? -2.561 -2.418 11.345 1.00 94.94 101 TYR A CA 1
ATOM 806 C C . TYR A 1 101 ? -3.733 -1.543 11.761 1.00 94.94 101 TYR A C 1
ATOM 808 O O . TYR A 1 101 ? -3.899 -0.446 11.235 1.00 94.94 101 TYR A O 1
ATOM 816 N N . VAL A 1 102 ? -4.494 -1.971 12.769 1.00 95.31 102 VAL A N 1
ATOM 817 C CA . VAL A 1 102 ? -5.493 -1.105 13.410 1.00 95.31 102 VAL A CA 1
ATOM 818 C C . VAL A 1 102 ? -4.954 -0.618 14.746 1.00 95.31 102 VAL A C 1
ATOM 820 O O . VAL A 1 102 ? -4.620 -1.419 15.620 1.00 95.31 102 VAL A O 1
ATOM 823 N N . ALA A 1 103 ? -4.847 0.692 14.940 1.00 95.12 103 ALA A N 1
ATOM 824 C CA . ALA A 1 103 ? -4.280 1.262 16.162 1.00 95.12 103 ALA A CA 1
ATOM 825 C C . ALA A 1 103 ? -4.929 2.598 16.537 1.00 95.12 103 ALA A C 1
ATOM 827 O O . ALA A 1 103 ? -5.671 3.179 15.755 1.00 95.12 103 ALA A O 1
ATOM 828 N N . GLU A 1 104 ? -4.642 3.088 17.739 1.00 94.75 104 GLU A N 1
ATOM 829 C CA . GLU A 1 104 ? -5.124 4.387 18.233 1.00 94.75 104 GLU A CA 1
ATOM 830 C C . GLU A 1 104 ? -4.219 5.545 17.833 1.00 94.75 104 GLU A C 1
ATOM 832 O O . GLU A 1 104 ? -4.606 6.707 17.867 1.00 94.75 104 GLU A O 1
ATOM 837 N N . SER A 1 105 ? -2.987 5.229 17.450 1.00 93.00 105 SER A N 1
ATOM 838 C CA . SER A 1 105 ? -2.010 6.211 17.019 1.00 93.00 105 SER A CA 1
ATOM 839 C C . SER A 1 105 ? -0.977 5.572 16.107 1.00 93.00 105 SER A C 1
ATOM 841 O O . SER A 1 105 ? -0.710 4.367 16.180 1.00 93.00 105 SER A O 1
ATOM 843 N N . LYS A 1 106 ? -0.309 6.419 15.320 1.00 91.50 106 LYS A N 1
ATOM 844 C CA . LYS A 1 106 ? 0.872 6.051 14.534 1.00 91.50 106 LYS A CA 1
ATOM 845 C C . LYS A 1 106 ? 1.928 5.348 15.394 1.00 91.50 106 LYS A C 1
ATOM 847 O O . LYS A 1 106 ? 2.454 4.312 14.999 1.00 91.50 106 LYS A O 1
ATOM 852 N N . SER A 1 107 ? 2.214 5.865 16.590 1.00 93.00 107 SER A N 1
ATOM 853 C CA . SER A 1 107 ? 3.196 5.271 17.508 1.00 93.00 107 SER A CA 1
ATOM 854 C C . SER A 1 107 ? 2.822 3.842 17.905 1.00 93.00 107 SER A C 1
ATOM 856 O O . SER A 1 107 ? 3.673 2.954 17.881 1.00 93.00 107 SER A O 1
ATOM 858 N N . GLN A 1 108 ? 1.546 3.592 18.213 1.00 94.25 108 GLN A N 1
ATOM 859 C CA . GLN A 1 108 ? 1.071 2.251 18.551 1.00 94.25 108 GLN A CA 1
ATOM 860 C C . GLN A 1 108 ? 1.106 1.309 17.336 1.00 94.25 108 GLN A C 1
ATOM 862 O O . GLN A 1 108 ? 1.532 0.162 17.483 1.00 94.25 108 GLN A O 1
ATOM 867 N N . ALA A 1 109 ? 0.728 1.783 16.142 1.00 92.38 109 ALA A N 1
ATOM 868 C CA . ALA A 1 109 ? 0.837 1.008 14.903 1.00 92.38 109 ALA A CA 1
ATOM 869 C C . ALA A 1 109 ? 2.286 0.576 14.633 1.00 92.38 109 ALA A C 1
ATOM 871 O O . ALA A 1 109 ? 2.545 -0.587 14.343 1.00 92.38 109 ALA A O 1
ATOM 872 N N . LEU A 1 110 ? 3.250 1.478 14.831 1.00 90.31 110 LEU A N 1
ATOM 873 C CA . LEU A 1 110 ? 4.673 1.174 14.667 1.00 90.31 110 LEU A CA 1
ATOM 874 C C . LEU A 1 110 ? 5.184 0.164 15.696 1.00 90.31 110 LEU A C 1
ATOM 876 O O . LEU A 1 110 ? 5.987 -0.700 15.351 1.00 90.31 110 LEU A O 1
ATOM 880 N N . VAL A 1 111 ? 4.741 0.253 16.954 1.00 91.88 111 VAL A N 1
ATOM 881 C CA . VAL A 1 111 ? 5.090 -0.742 17.981 1.00 91.88 111 VAL A CA 1
ATOM 882 C C . VAL A 1 111 ? 4.548 -2.119 17.603 1.00 91.88 111 VAL A C 1
ATOM 884 O O . VAL A 1 111 ? 5.277 -3.101 17.728 1.00 91.88 111 VAL A O 1
ATOM 887 N N . LYS A 1 112 ? 3.304 -2.203 17.112 1.00 91.50 112 LYS A N 1
ATOM 888 C CA . LYS A 1 112 ? 2.739 -3.456 16.588 1.00 91.50 112 LYS A CA 1
ATOM 889 C C . LYS A 1 112 ? 3.558 -3.984 15.411 1.00 91.50 112 LYS A C 1
ATOM 891 O O . LYS A 1 112 ? 3.979 -5.134 15.435 1.00 91.50 112 LYS A O 1
ATOM 896 N N . ALA A 1 113 ? 3.848 -3.127 14.437 1.00 90.31 113 ALA A N 1
ATOM 897 C CA . ALA A 1 113 ? 4.556 -3.515 13.227 1.00 90.31 113 ALA A CA 1
ATOM 898 C C . ALA A 1 113 ? 5.972 -4.032 13.512 1.00 90.31 113 ALA A C 1
ATOM 900 O O . ALA A 1 113 ? 6.379 -5.064 12.986 1.00 90.31 113 ALA A O 1
ATOM 901 N N . LYS A 1 114 ? 6.694 -3.383 14.432 1.00 87.38 114 LYS A N 1
ATOM 902 C CA . LYS A 1 114 ? 8.032 -3.815 14.865 1.00 87.38 114 LYS A CA 1
ATOM 903 C C . LYS A 1 114 ? 8.050 -5.159 15.591 1.00 87.38 114 LYS A C 1
ATOM 905 O O . LYS A 1 114 ? 9.081 -5.819 15.576 1.00 87.38 114 LYS A O 1
ATOM 910 N N . LYS A 1 115 ? 6.956 -5.556 16.249 1.00 86.19 115 LYS A N 1
ATOM 911 C CA . LYS A 1 115 ? 6.858 -6.887 16.871 1.00 86.19 115 LYS A CA 1
ATOM 912 C C . LYS A 1 115 ? 6.741 -7.999 15.826 1.00 86.19 115 LYS A C 1
ATOM 914 O O . LYS A 1 115 ? 7.182 -9.107 16.103 1.00 86.19 115 LYS A O 1
ATOM 919 N N . ASN A 1 116 ? 6.172 -7.691 14.659 1.00 73.69 116 ASN A N 1
ATOM 920 C CA . ASN A 1 116 ? 5.888 -8.665 13.605 1.00 73.69 116 ASN A CA 1
ATOM 921 C C . ASN A 1 116 ? 6.973 -8.738 12.508 1.00 73.69 116 ASN A C 1
ATOM 923 O O . ASN A 1 116 ? 7.125 -9.799 11.927 1.00 73.69 116 ASN A O 1
ATOM 927 N N . TYR A 1 117 ? 7.772 -7.690 12.284 1.00 71.75 117 TYR A N 1
ATOM 928 C CA . TYR A 1 117 ? 9.194 -7.674 12.657 1.00 71.75 117 TYR A CA 1
ATOM 929 C C . TYR A 1 117 ? 10.172 -8.815 12.303 1.00 71.75 117 TYR A C 1
ATOM 931 O O . TYR A 1 117 ? 11.160 -8.923 13.029 1.00 71.75 117 TYR A O 1
ATOM 939 N N . VAL A 1 118 ? 9.959 -9.706 11.327 1.00 59.19 118 VAL A N 1
ATOM 940 C CA . VAL A 1 118 ? 10.812 -10.923 11.186 1.00 59.19 118 VAL A CA 1
ATOM 941 C C . VAL A 1 118 ? 12.165 -10.643 10.502 1.00 59.19 118 VAL A C 1
ATOM 943 O O . VAL A 1 118 ? 13.114 -11.429 10.603 1.00 59.19 118 VAL A O 1
ATOM 946 N N . LEU A 1 119 ? 12.321 -9.497 9.841 1.00 55.41 119 LEU A N 1
ATOM 947 C CA . LEU A 1 119 ? 13.563 -9.119 9.167 1.00 55.41 119 LEU A CA 1
ATOM 948 C C . LEU A 1 119 ? 14.635 -8.621 10.154 1.00 55.41 119 LEU A C 1
ATOM 950 O O . LEU A 1 119 ? 14.708 -7.452 10.527 1.00 55.41 119 LEU A O 1
ATOM 954 N N . ILE A 1 120 ? 15.549 -9.521 10.526 1.00 50.34 120 ILE A N 1
ATOM 955 C CA . ILE A 1 120 ? 16.816 -9.167 11.175 1.00 50.34 120 ILE A CA 1
ATOM 956 C C . ILE A 1 120 ? 17.629 -8.305 10.201 1.00 50.34 120 ILE A C 1
ATOM 958 O O . ILE A 1 120 ? 18.274 -8.842 9.299 1.00 50.34 120 ILE A O 1
ATOM 962 N N . CYS A 1 121 ? 17.655 -6.981 10.395 1.00 44.56 121 CYS A N 1
ATOM 963 C CA . CYS A 1 121 ? 18.845 -6.224 10.029 1.00 44.56 121 CYS A CA 1
ATOM 964 C C . CYS A 1 121 ? 19.086 -4.908 10.770 1.00 44.56 121 CYS A C 1
ATOM 966 O O . CYS A 1 121 ? 18.196 -4.239 11.291 1.00 44.56 121 CYS A O 1
ATOM 968 N N . ARG A 1 122 ? 20.375 -4.571 10.816 1.00 45.47 122 ARG A N 1
ATOM 969 C CA . ARG A 1 122 ? 20.985 -3.443 11.505 1.00 45.47 122 ARG A CA 1
ATOM 970 C C . ARG A 1 122 ? 20.708 -2.139 10.748 1.00 45.47 122 ARG A C 1
ATOM 972 O O . ARG A 1 122 ? 21.194 -1.966 9.643 1.00 45.47 122 ARG A O 1
ATOM 979 N N . LYS A 1 123 ? 20.020 -1.221 11.434 1.00 41.88 123 LYS A N 1
ATOM 980 C CA . LYS A 1 123 ? 19.994 0.242 11.233 1.00 41.88 123 LYS A CA 1
ATOM 981 C C . LYS A 1 123 ? 19.662 0.736 9.814 1.00 41.88 123 LYS A C 1
ATOM 983 O O . LYS A 1 123 ? 20.532 0.861 8.966 1.00 41.88 123 LYS A O 1
ATOM 988 N N . GLY A 1 124 ? 18.413 1.167 9.650 1.00 42.16 124 GLY A N 1
ATOM 989 C CA . GLY A 1 124 ? 17.951 1.984 8.526 1.00 42.16 124 GLY A CA 1
ATOM 990 C C . GLY A 1 124 ? 16.444 1.849 8.357 1.00 42.16 124 GLY A C 1
ATOM 991 O O . GLY A 1 124 ? 16.008 1.119 7.487 1.00 42.16 124 GLY A O 1
ATOM 992 N N . ILE A 1 125 ? 15.657 2.479 9.237 1.00 41.62 125 ILE A N 1
ATOM 993 C CA . ILE A 1 125 ? 14.191 2.497 9.120 1.00 41.62 125 ILE A CA 1
ATOM 994 C C . ILE A 1 125 ? 13.823 3.745 8.319 1.00 41.62 125 ILE A C 1
ATOM 996 O O . ILE A 1 125 ? 13.853 4.847 8.868 1.00 41.62 125 ILE A O 1
ATOM 1000 N N . VAL A 1 126 ? 13.473 3.580 7.045 1.00 37.25 126 VAL A N 1
ATOM 1001 C CA . VAL A 1 126 ? 12.739 4.610 6.300 1.00 37.25 126 VAL A CA 1
ATOM 1002 C C . VAL A 1 126 ? 11.258 4.401 6.605 1.00 37.25 126 VAL A C 1
ATOM 1004 O O . VAL A 1 126 ? 10.731 3.305 6.439 1.00 37.25 126 VAL A O 1
ATOM 1007 N N . MET A 1 127 ? 10.616 5.430 7.157 1.00 36.53 127 MET A N 1
ATOM 1008 C CA . MET A 1 127 ? 9.226 5.393 7.607 1.00 36.53 127 MET A CA 1
ATOM 1009 C C . MET A 1 127 ? 8.410 6.370 6.771 1.00 36.53 127 MET A C 1
ATOM 1011 O O . MET A 1 127 ? 8.588 7.580 6.899 1.00 36.53 127 MET A O 1
ATOM 1015 N N . ILE A 1 128 ? 7.478 5.850 5.979 1.00 35.59 128 ILE A N 1
ATOM 1016 C CA . ILE A 1 128 ? 6.465 6.653 5.294 1.00 35.59 128 ILE A CA 1
ATOM 1017 C C . ILE A 1 128 ? 5.125 6.330 5.951 1.00 35.59 128 ILE A C 1
ATOM 1019 O O . ILE A 1 128 ? 4.730 5.171 6.033 1.00 35.59 128 ILE A O 1
ATOM 1023 N N . VAL A 1 129 ? 4.460 7.356 6.484 1.00 30.73 129 VAL A N 1
ATOM 1024 C CA . VAL A 1 129 ? 3.067 7.261 6.933 1.00 30.73 129 VAL A CA 1
ATOM 1025 C C . VAL A 1 129 ? 2.269 8.210 6.072 1.00 30.73 129 VAL A C 1
ATOM 1027 O O . VAL A 1 129 ? 2.483 9.419 6.154 1.00 30.73 129 VAL A O 1
ATOM 1030 N N . CYS A 1 130 ? 1.387 7.653 5.253 1.00 29.08 130 CYS A N 1
ATOM 1031 C CA . CYS A 1 130 ? 0.391 8.423 4.529 1.00 29.08 130 CYS A CA 1
ATOM 1032 C C . CYS A 1 130 ? -0.757 8.736 5.499 1.00 29.08 130 CYS A C 1
ATOM 1034 O O . CYS A 1 130 ? -1.283 7.819 6.132 1.00 29.08 130 CYS A O 1
ATOM 1036 N N . ASN A 1 131 ? -1.071 10.025 5.648 1.00 29.70 131 ASN A N 1
ATOM 1037 C CA . ASN A 1 131 ? -2.329 10.510 6.220 1.00 29.70 131 ASN A CA 1
ATOM 1038 C C . ASN A 1 131 ? -3.337 10.708 5.091 1.00 29.70 131 ASN A C 1
ATOM 1040 O O . ASN A 1 131 ? -2.885 11.144 4.007 1.00 29.70 131 ASN A O 1
#